Protein AF-A0A5B9E2M4-F1 (afdb_monomer_lite)

Secondary structure (DSSP, 8-state):
--------PPPPPTTS--EEPSPPPGGGTTTS-EEEEEETTTTEEEEEEEE----TT-----SEEEEEEEETTEEPPHHHHHHHHHHHT-TTPEEPS--TT-SSEEEEEESSGGGTT---THHHHS-EEEEGGGTEEEE--S---

Radius of gyration: 15.56 Å; chains: 1; bounding box: 47×33×42 Å

pLDDT: mean 85.31, std 14.16, range [33.41, 98.19]

Foldseek 3Di:
DDDDPDPAWFDFDPPLQKDWDPADDCVVQVNFHWTKIARVVQQKIKIWTWDFDQDPLRDRLDIKIKIKMAHVQFEDFLVVVVSVCVRRVVPLWDWAQADPRDRIIMTIARPPPVCRPVDDPQVVVFDWDAPPPNRDTHGDDPDDD

Organism: NCBI:txid582702

Sequence (145 aa):
MGDVEIIAPLSPKAGTGWELMPPVPAWVTLGFAGEAYRHRGAGLSVISAVEVAKDADGIDRGPEYHISVSRHGERCSSADARKVLADFGMDGGEEDNHVPGGKVRNFWRPVADRFVGLECACKDQEPAIVEDKGDYVWRGVPGHG

Structure (mmCIF, N/CA/C/O backbone):
data_AF-A0A5B9E2M4-F1
#
_entry.id   AF-A0A5B9E2M4-F1
#
loop_
_atom_site.group_PDB
_atom_site.id
_atom_site.type_symbol
_atom_site.label_atom_id
_atom_site.label_alt_id
_atom_site.label_comp_id
_atom_site.label_asym_id
_atom_site.label_entity_id
_atom_site.label_seq_id
_atom_site.pdbx_PDB_ins_code
_atom_site.Cartn_x
_atom_site.Cartn_y
_atom_site.Cartn_z
_atom_site.occupancy
_atom_site.B_iso_or_equiv
_atom_site.auth_seq_id
_atom_site.auth_comp_id
_atom_site.auth_asym_id
_atom_site.auth_atom_id
_atom_site.pdbx_PDB_model_num
ATOM 1 N N . MET A 1 1 ? -11.790 16.657 -26.215 1.00 37.81 1 MET A N 1
ATOM 2 C CA . MET A 1 1 ? -10.534 16.620 -25.444 1.00 37.81 1 MET A CA 1
ATOM 3 C C . MET A 1 1 ? -10.650 15.392 -24.576 1.00 37.81 1 MET A C 1
ATOM 5 O O . MET A 1 1 ? -11.542 15.379 -23.745 1.00 37.81 1 MET A O 1
ATOM 9 N N . GLY A 1 2 ? -9.922 14.327 -24.912 1.00 38.91 2 GLY A N 1
ATOM 10 C CA . GLY A 1 2 ? -9.929 13.106 -24.106 1.00 38.91 2 GLY A CA 1
ATOM 11 C C . GLY A 1 2 ? -9.296 13.409 -22.758 1.00 38.91 2 GLY A C 1
ATOM 12 O O . GLY A 1 2 ? -8.316 14.156 -22.711 1.00 38.91 2 GLY A O 1
ATOM 13 N N . ASP A 1 3 ? -9.909 12.905 -21.697 1.00 45.03 3 ASP A N 1
ATOM 14 C CA . ASP A 1 3 ? -9.411 13.043 -20.339 1.00 45.03 3 ASP A CA 1
ATOM 15 C C . ASP A 1 3 ? -7.954 12.575 -20.285 1.00 45.03 3 ASP A C 1
ATOM 17 O O . ASP A 1 3 ? -7.595 11.527 -20.825 1.00 45.03 3 ASP A O 1
ATOM 21 N N . VAL A 1 4 ? -7.088 13.389 -19.683 1.00 45.41 4 VAL A N 1
ATOM 22 C CA . VAL A 1 4 ? -5.763 12.915 -19.295 1.00 45.41 4 VAL A CA 1
ATOM 23 C C . VAL A 1 4 ? -6.024 11.871 -18.216 1.00 45.41 4 VAL A C 1
ATOM 25 O O . VAL A 1 4 ? -6.436 12.230 -17.114 1.00 45.41 4 VAL A O 1
ATOM 28 N N . GLU A 1 5 ? -5.833 10.591 -18.529 1.00 51.88 5 GLU A N 1
ATOM 29 C CA . GLU A 1 5 ? -5.759 9.541 -17.513 1.00 51.88 5 GLU A CA 1
ATOM 30 C C . GLU A 1 5 ? -4.507 9.801 -16.669 1.00 51.88 5 GLU A C 1
ATOM 32 O O . GLU A 1 5 ? -3.399 9.362 -16.972 1.00 51.88 5 GLU A O 1
ATOM 37 N N . ILE A 1 6 ? -4.675 10.616 -15.629 1.00 71.94 6 ILE A N 1
ATOM 38 C CA . ILE A 1 6 ? -3.682 10.790 -14.580 1.00 71.94 6 ILE A CA 1
ATOM 39 C C . ILE A 1 6 ? -3.810 9.557 -13.691 1.00 71.94 6 ILE A C 1
ATOM 41 O O . ILE A 1 6 ? -4.843 9.356 -13.052 1.00 71.94 6 ILE A O 1
ATOM 45 N N . ILE A 1 7 ? -2.769 8.727 -13.651 1.00 84.50 7 ILE A N 1
ATOM 46 C CA . ILE A 1 7 ? -2.669 7.654 -12.661 1.00 84.50 7 ILE A CA 1
ATOM 47 C C . ILE A 1 7 ? -2.629 8.330 -11.282 1.00 84.50 7 ILE A C 1
ATOM 49 O O . ILE A 1 7 ? -1.678 9.046 -10.965 1.00 84.50 7 ILE A O 1
ATOM 53 N N . ALA A 1 8 ? -3.686 8.147 -10.492 1.00 90.75 8 ALA A N 1
ATOM 54 C CA . ALA A 1 8 ? -3.847 8.745 -9.170 1.00 90.75 8 ALA A CA 1
ATOM 55 C C . ALA A 1 8 ? -3.641 7.701 -8.058 1.00 90.75 8 ALA A C 1
ATOM 57 O O . ALA A 1 8 ? -3.856 6.514 -8.312 1.00 90.75 8 ALA A O 1
ATOM 58 N N . PRO A 1 9 ? -3.255 8.116 -6.837 1.00 94.31 9 PRO A N 1
ATOM 59 C CA . PRO A 1 9 ? -3.225 7.236 -5.670 1.00 94.31 9 PRO A CA 1
ATOM 60 C C . PRO A 1 9 ? -4.543 6.489 -5.462 1.00 94.31 9 PRO A C 1
ATOM 62 O O . PRO A 1 9 ? -5.616 6.971 -5.828 1.00 94.31 9 PRO A O 1
ATOM 65 N N . LEU A 1 10 ? -4.466 5.306 -4.855 1.00 96.19 10 LEU A N 1
ATOM 66 C CA . LEU A 1 10 ? -5.653 4.521 -4.544 1.00 96.19 10 LEU A CA 1
ATOM 67 C C . LEU A 1 10 ? -6.414 5.172 -3.386 1.00 96.19 10 LEU A C 1
ATOM 69 O O . LEU A 1 10 ? -5.853 5.463 -2.328 1.00 96.19 10 LEU A O 1
ATOM 73 N N . SER A 1 11 ? -7.723 5.323 -3.560 1.00 97.00 11 SER A N 1
ATOM 74 C CA . SER A 1 11 ? -8.633 5.697 -2.480 1.00 97.00 11 SER A CA 1
ATOM 75 C C . SER A 1 11 ? -9.319 4.450 -1.908 1.00 97.00 11 SER A C 1
ATOM 77 O O . SER A 1 11 ? -9.628 3.513 -2.652 1.00 97.00 11 SER A O 1
ATOM 79 N N . PRO A 1 12 ? -9.618 4.419 -0.600 1.00 97.75 12 PRO A N 1
ATOM 80 C CA . PRO A 1 12 ? -10.348 3.311 -0.005 1.00 97.75 12 PRO A CA 1
ATOM 81 C C . PRO A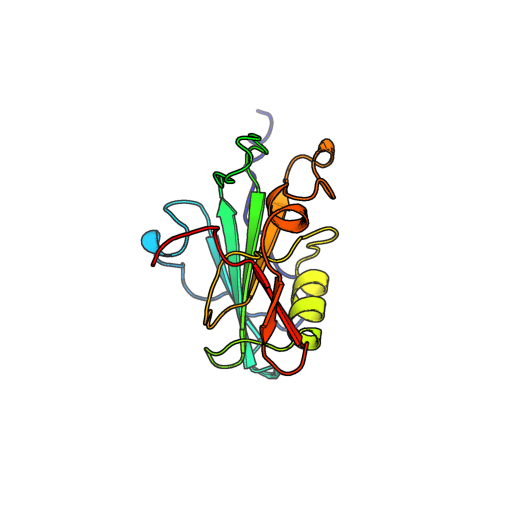 1 12 ? -11.784 3.247 -0.538 1.00 97.75 12 PRO A C 1
ATOM 83 O O . PRO A 1 12 ? -12.432 4.267 -0.787 1.00 97.75 12 PRO A O 1
ATOM 86 N N . LYS A 1 13 ? -12.324 2.031 -0.646 1.00 97.56 13 LYS A N 1
ATOM 87 C CA . LYS A 1 13 ? -13.722 1.770 -1.010 1.00 97.56 13 LYS A CA 1
ATOM 88 C C . LYS A 1 13 ? -14.671 2.530 -0.082 1.00 97.56 13 LYS A C 1
ATOM 90 O O . LYS A 1 13 ? -14.478 2.562 1.132 1.00 97.56 13 LYS A O 1
ATOM 95 N N . ALA A 1 14 ? -15.743 3.097 -0.629 1.00 95.00 14 ALA A N 1
ATOM 96 C CA . ALA A 1 14 ? -16.733 3.819 0.168 1.00 95.00 14 ALA A CA 1
ATOM 97 C C . ALA A 1 14 ? -17.315 2.947 1.302 1.00 95.00 14 ALA A C 1
ATOM 99 O O . ALA A 1 14 ? -17.524 1.745 1.142 1.00 95.00 14 ALA A O 1
ATOM 100 N N . GLY A 1 15 ? -17.585 3.562 2.457 1.00 94.00 15 GLY A N 1
ATOM 101 C CA . GLY A 1 15 ? -18.199 2.886 3.609 1.00 94.00 15 GLY A CA 1
ATOM 102 C C . GLY A 1 15 ? -17.253 2.025 4.457 1.00 94.00 15 GLY A C 1
ATOM 103 O O . GLY A 1 15 ? -17.696 1.431 5.435 1.00 94.00 15 GLY A O 1
ATOM 104 N N . THR A 1 16 ? -15.956 1.984 4.145 1.00 95.75 16 THR A N 1
ATOM 105 C CA . THR A 1 16 ? -14.941 1.220 4.902 1.00 95.75 16 THR A CA 1
ATOM 106 C C . THR A 1 16 ? -14.391 1.951 6.135 1.00 95.75 16 THR A C 1
ATOM 108 O O . THR A 1 16 ? -13.564 1.391 6.844 1.00 95.75 16 THR A O 1
ATOM 111 N N . GLY A 1 17 ? -14.859 3.173 6.426 1.00 96.19 17 GLY A N 1
ATOM 112 C CA . GLY A 1 17 ? -14.534 3.907 7.659 1.00 96.19 17 GLY A CA 1
ATOM 113 C C . GLY A 1 17 ? -13.225 4.705 7.637 1.00 96.19 17 GLY A C 1
ATOM 114 O O . GLY A 1 17 ? -12.782 5.172 8.688 1.00 96.19 17 GLY A O 1
ATOM 115 N N . TRP A 1 18 ? -12.607 4.870 6.465 1.00 98.12 18 TRP A N 1
ATOM 116 C CA . TRP A 1 18 ? -11.421 5.709 6.291 1.00 98.12 18 TRP A CA 1
ATOM 117 C C . TRP A 1 18 ? -11.782 7.185 6.147 1.00 98.12 18 TRP A C 1
ATOM 119 O O . TRP A 1 18 ? -12.693 7.558 5.409 1.00 98.12 18 TRP A O 1
ATOM 129 N N . GLU A 1 19 ? -11.021 8.026 6.835 1.00 97.75 19 GLU A N 1
ATOM 130 C CA . GLU A 1 19 ? -11.077 9.480 6.736 1.00 97.75 19 GLU A CA 1
ATOM 131 C C . GLU A 1 19 ? -9.861 9.970 5.947 1.00 97.75 19 GLU A C 1
ATOM 133 O O . GLU A 1 19 ? -8.732 9.593 6.274 1.00 97.75 19 GLU A O 1
ATOM 138 N N . LEU A 1 20 ? -10.083 10.818 4.939 1.00 97.44 20 LEU A N 1
ATOM 139 C CA . LEU A 1 20 ? -9.004 11.532 4.256 1.00 97.44 20 LEU A CA 1
ATOM 140 C C . LEU A 1 20 ? -8.342 12.513 5.233 1.00 97.44 20 LEU A C 1
ATOM 142 O O . LEU A 1 20 ? -9.013 13.276 5.932 1.00 97.44 20 LEU A O 1
ATOM 146 N N . MET A 1 21 ? -7.017 12.482 5.278 1.00 96.06 21 MET A N 1
ATOM 147 C CA . MET A 1 21 ? -6.186 13.334 6.122 1.00 96.06 21 MET A CA 1
ATOM 148 C C . MET A 1 21 ? -5.660 14.537 5.322 1.00 96.06 21 MET A C 1
ATOM 150 O O . MET A 1 21 ? -5.755 14.556 4.094 1.00 96.06 21 MET A O 1
ATOM 154 N N . PRO A 1 22 ? -5.091 15.560 5.990 1.00 93.62 22 PRO A N 1
ATOM 155 C CA . PRO A 1 22 ? -4.400 16.640 5.296 1.00 93.62 22 PRO A CA 1
ATOM 156 C C . PRO A 1 22 ? -3.310 16.119 4.341 1.00 93.62 22 PRO A C 1
ATOM 158 O O . PRO A 1 22 ? -2.770 15.035 4.583 1.00 93.62 22 PRO A O 1
ATOM 161 N N . PRO A 1 23 ? -2.957 16.896 3.298 1.00 88.12 23 PRO A N 1
ATOM 162 C CA . PRO A 1 23 ? -1.970 16.491 2.303 1.00 88.12 23 PRO A CA 1
ATOM 163 C C . PRO A 1 23 ? -0.660 16.008 2.923 1.00 88.12 23 PRO A C 1
ATOM 165 O O . PRO A 1 23 ? -0.145 16.601 3.877 1.00 88.12 23 PRO A O 1
ATOM 168 N N . VAL A 1 24 ? -0.111 14.942 2.348 1.00 85.94 24 VAL A N 1
ATOM 169 C CA . VAL A 1 24 ? 1.170 14.384 2.774 1.00 85.94 24 VAL A CA 1
ATOM 170 C C . VAL A 1 24 ? 2.297 15.313 2.307 1.00 85.94 24 VAL A C 1
ATOM 172 O O . VAL A 1 24 ? 2.275 15.766 1.161 1.00 85.94 24 VAL A O 1
ATOM 175 N N . PRO A 1 25 ? 3.293 15.629 3.153 1.00 85.19 25 PRO A N 1
ATOM 176 C CA . PRO A 1 25 ? 4.471 16.352 2.695 1.00 85.19 25 PRO A CA 1
ATOM 177 C C . PRO A 1 25 ? 5.171 15.604 1.553 1.00 85.19 25 PRO A C 1
ATOM 179 O O . PRO A 1 25 ? 5.416 14.408 1.665 1.00 85.19 25 PRO A O 1
ATOM 182 N N . ALA A 1 26 ? 5.564 16.314 0.492 1.00 80.81 26 ALA A N 1
ATOM 183 C CA . ALA A 1 26 ? 6.127 15.706 -0.722 1.00 80.81 26 ALA A CA 1
ATOM 184 C C . ALA A 1 26 ? 7.364 14.817 -0.479 1.00 80.81 26 ALA A C 1
ATOM 186 O O . ALA A 1 26 ? 7.608 13.878 -1.225 1.00 80.81 26 ALA A O 1
ATOM 187 N N . TRP A 1 27 ? 8.144 15.080 0.574 1.00 80.31 27 TRP A N 1
ATOM 188 C CA . TRP A 1 27 ? 9.314 14.264 0.919 1.00 80.31 27 TRP A CA 1
ATOM 189 C C . TRP A 1 27 ? 8.955 12.855 1.415 1.00 80.31 27 TRP A C 1
ATOM 191 O O . TRP A 1 27 ? 9.816 11.983 1.410 1.00 80.31 27 TRP A O 1
ATOM 201 N N . VAL A 1 28 ? 7.708 12.624 1.835 1.00 80.56 28 VAL A N 1
ATOM 202 C CA . VAL A 1 28 ? 7.223 11.310 2.283 1.00 80.56 28 VAL A CA 1
ATOM 203 C C . VAL A 1 28 ? 6.901 10.400 1.096 1.00 80.56 28 VAL A C 1
ATOM 205 O O . VAL A 1 28 ? 7.034 9.192 1.217 1.00 80.56 28 VAL A O 1
ATOM 208 N N . THR A 1 29 ? 6.509 10.972 -0.044 1.00 79.06 29 THR A N 1
ATOM 209 C CA . THR A 1 29 ? 6.097 10.247 -1.261 1.00 79.06 29 THR A CA 1
ATOM 210 C C . THR A 1 29 ? 7.118 10.386 -2.387 1.00 79.06 29 THR A C 1
ATOM 212 O O . THR A 1 29 ? 6.771 10.330 -3.563 1.00 79.06 29 THR A O 1
ATOM 215 N N . LEU A 1 30 ? 8.380 10.679 -2.046 1.00 76.94 30 LEU A N 1
ATOM 216 C CA . LEU A 1 30 ? 9.481 10.890 -2.998 1.00 76.94 30 LEU A CA 1
ATOM 217 C C . LEU A 1 30 ? 9.199 11.965 -4.071 1.00 76.94 30 LEU A C 1
ATOM 219 O O . LEU A 1 30 ? 9.791 11.963 -5.148 1.00 76.94 30 LEU A O 1
ATOM 223 N N . GLY A 1 31 ? 8.311 12.915 -3.771 1.00 78.69 31 GLY A N 1
ATOM 224 C CA . GLY A 1 31 ? 7.874 13.968 -4.687 1.00 78.69 31 GLY A CA 1
ATOM 225 C C . GLY A 1 31 ? 6.698 13.587 -5.588 1.00 78.69 31 GLY A C 1
ATOM 226 O O . GLY A 1 31 ? 6.244 14.433 -6.359 1.00 78.69 31 GLY A O 1
ATOM 227 N N . PHE A 1 32 ? 6.186 12.361 -5.488 1.00 83.88 32 PHE A N 1
ATOM 228 C CA . PHE A 1 32 ? 5.034 11.902 -6.251 1.00 83.88 32 PHE A CA 1
ATOM 229 C C . PHE A 1 32 ? 3.699 12.214 -5.563 1.00 83.88 32 PHE A C 1
ATOM 231 O O . PHE A 1 32 ? 3.643 12.595 -4.390 1.00 83.88 32 PHE A O 1
ATOM 238 N N . ALA A 1 33 ? 2.603 12.062 -6.311 1.00 86.81 33 ALA A N 1
ATOM 239 C CA . ALA A 1 33 ? 1.257 12.234 -5.783 1.00 86.81 33 ALA A CA 1
ATOM 240 C C . ALA A 1 33 ? 0.976 11.201 -4.686 1.00 86.81 33 ALA A C 1
ATOM 242 O O . ALA A 1 33 ? 1.227 10.009 -4.869 1.00 86.81 33 ALA A O 1
ATOM 243 N N . GLY A 1 34 ? 0.407 11.659 -3.572 1.00 92.50 34 GLY A N 1
ATOM 244 C CA . GLY A 1 34 ? -0.018 10.776 -2.501 1.00 92.50 34 GLY A CA 1
ATOM 245 C C . GLY A 1 34 ? -1.050 11.393 -1.573 1.00 92.50 34 GLY A C 1
ATOM 246 O O . GLY A 1 34 ? -1.166 12.612 -1.436 1.00 92.50 34 GLY A O 1
ATOM 247 N N . GLU A 1 35 ? -1.800 10.512 -0.934 1.00 95.81 35 GLU A N 1
ATOM 248 C CA . GLU A 1 35 ? -2.908 10.815 -0.045 1.00 95.81 35 GLU A CA 1
ATOM 249 C C . GLU A 1 35 ? -2.732 10.046 1.263 1.00 95.81 35 GLU A C 1
ATOM 251 O O . GLU A 1 35 ? -2.305 8.891 1.272 1.00 95.81 35 GLU A O 1
ATOM 256 N N . ALA A 1 36 ? -3.072 10.681 2.383 1.00 96.81 36 ALA A N 1
ATOM 257 C CA . ALA A 1 36 ? -3.080 10.020 3.680 1.00 96.81 36 ALA A CA 1
ATOM 258 C C . ALA A 1 36 ? -4.507 9.744 4.137 1.00 96.81 36 ALA A C 1
ATOM 260 O O . ALA A 1 36 ? -5.398 10.580 3.996 1.00 96.81 36 ALA A O 1
ATOM 261 N N . TYR A 1 37 ? -4.693 8.594 4.770 1.00 98.12 37 TYR A N 1
ATOM 262 C CA . TYR A 1 37 ? -5.965 8.150 5.311 1.00 98.12 37 TYR A CA 1
ATOM 263 C C . TYR A 1 37 ? -5.805 7.645 6.741 1.00 98.12 37 TYR A C 1
ATOM 265 O O . TYR A 1 37 ? -4.762 7.110 7.124 1.00 98.12 37 TYR A O 1
ATOM 273 N N . ARG A 1 38 ? -6.864 7.774 7.541 1.00 97.94 38 ARG A N 1
ATOM 274 C CA . ARG A 1 38 ? -6.912 7.235 8.904 1.00 97.94 38 ARG A CA 1
ATOM 275 C C . ARG A 1 38 ? -8.215 6.493 9.162 1.00 97.94 38 ARG A C 1
ATOM 277 O O . ARG A 1 38 ? -9.291 7.025 8.918 1.00 97.94 38 ARG A O 1
ATOM 284 N N . HIS A 1 39 ? -8.121 5.306 9.754 1.00 97.81 39 HIS A N 1
ATOM 285 C CA . HIS A 1 39 ? -9.268 4.543 10.239 1.00 97.81 39 HIS A CA 1
ATOM 286 C C . HIS A 1 39 ? -9.282 4.545 11.773 1.00 97.81 39 HIS A C 1
ATOM 288 O O . HIS A 1 39 ? -8.685 3.685 12.430 1.00 97.81 39 HIS A O 1
ATOM 294 N N . ARG A 1 40 ? -10.001 5.497 12.385 1.00 94.06 40 ARG A N 1
ATOM 295 C CA . ARG A 1 40 ? -9.967 5.722 13.847 1.00 94.06 40 ARG A CA 1
ATOM 296 C C . ARG A 1 40 ? -10.327 4.492 14.672 1.00 94.06 40 ARG A C 1
ATOM 298 O O . ARG A 1 40 ? -9.626 4.201 15.634 1.00 94.06 40 ARG A O 1
ATOM 305 N N . GLY A 1 41 ? -11.371 3.760 14.275 1.00 94.12 41 GLY A N 1
ATOM 306 C CA . GLY A 1 41 ? -11.843 2.587 15.020 1.00 94.12 41 GLY A CA 1
ATOM 307 C C . GLY A 1 41 ? -10.847 1.421 15.062 1.00 94.12 41 GLY A C 1
ATOM 308 O O . GLY A 1 41 ? -10.835 0.670 16.029 1.00 94.12 41 GLY A O 1
ATOM 309 N N . ALA A 1 42 ? -9.986 1.296 14.048 1.00 94.81 42 ALA A N 1
ATOM 310 C CA . ALA A 1 42 ? -8.979 0.239 13.948 1.00 94.81 42 ALA A CA 1
ATOM 311 C C . ALA A 1 42 ? -7.590 0.710 1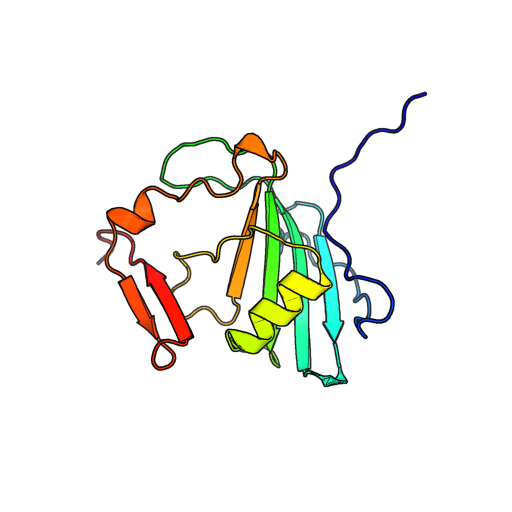4.416 1.00 94.81 42 ALA A C 1
ATOM 313 O O . ALA A 1 42 ? -6.698 -0.104 14.651 1.00 94.81 42 ALA A O 1
ATOM 314 N N . GLY A 1 43 ? -7.399 2.027 14.554 1.00 97.00 43 GLY A N 1
ATOM 315 C CA . GLY A 1 43 ? -6.101 2.616 14.864 1.00 97.00 43 GLY A CA 1
ATOM 316 C C . GLY A 1 43 ? -5.124 2.614 13.690 1.00 97.00 43 GLY A C 1
ATOM 317 O O . GLY A 1 43 ? -3.927 2.760 13.923 1.00 97.00 43 GLY A O 1
ATOM 318 N N . LEU A 1 44 ? -5.607 2.437 12.457 1.00 98.19 44 LEU A N 1
ATOM 319 C CA . LEU A 1 44 ? -4.769 2.327 11.264 1.00 98.19 44 LEU A CA 1
ATOM 320 C C . LEU A 1 44 ? -4.571 3.681 10.580 1.00 98.19 44 LEU A C 1
ATOM 322 O O . LEU A 1 44 ? -5.490 4.506 10.540 1.00 98.19 44 LEU A O 1
ATOM 326 N N . SER A 1 45 ? -3.385 3.867 10.012 1.00 97.75 45 SER A N 1
ATOM 327 C CA . SER A 1 45 ? -3.034 4.991 9.146 1.00 97.75 45 SER A CA 1
ATOM 328 C C . SER A 1 45 ? -2.412 4.459 7.862 1.00 97.75 45 SER A C 1
ATOM 330 O O . SER A 1 45 ? -1.614 3.521 7.916 1.00 97.75 45 SER A O 1
ATOM 332 N N . VAL A 1 46 ? -2.771 5.071 6.736 1.00 97.81 46 VAL A N 1
ATOM 333 C CA . VAL A 1 46 ? -2.304 4.693 5.400 1.00 97.81 46 VAL A CA 1
ATOM 334 C C . VAL A 1 46 ? -1.773 5.912 4.669 1.00 97.81 46 VAL A C 1
ATOM 336 O O . VAL A 1 46 ? -2.377 6.980 4.741 1.00 97.81 46 VAL A O 1
ATOM 339 N N . ILE A 1 47 ? -0.670 5.735 3.952 1.00 96.62 47 ILE A N 1
ATOM 340 C CA . ILE A 1 47 ? -0.275 6.608 2.849 1.00 96.62 47 ILE A CA 1
ATOM 341 C C . ILE A 1 47 ? -0.475 5.800 1.570 1.00 96.62 47 ILE A C 1
ATOM 343 O O . ILE A 1 47 ? 0.051 4.695 1.467 1.00 96.62 47 ILE A O 1
ATOM 347 N N . SER A 1 48 ? -1.258 6.333 0.635 1.00 96.69 48 SER A N 1
ATOM 348 C CA . SER A 1 48 ? -1.351 5.819 -0.728 1.00 96.69 48 SER A CA 1
ATOM 349 C C . SER A 1 48 ? -0.627 6.761 -1.668 1.00 96.69 48 SER A C 1
ATOM 351 O O . SER A 1 48 ? -0.833 7.970 -1.591 1.00 96.69 48 SER A O 1
ATOM 353 N N . ALA A 1 49 ? 0.195 6.224 -2.557 1.00 94.69 49 ALA A N 1
ATOM 354 C CA . ALA A 1 49 ? 0.915 6.997 -3.554 1.00 94.69 49 ALA A CA 1
ATOM 355 C C . ALA A 1 49 ? 0.981 6.256 -4.896 1.00 94.69 49 ALA A C 1
ATOM 357 O O . ALA A 1 49 ? 0.690 5.060 -4.983 1.00 94.69 49 ALA A O 1
ATOM 358 N N . VAL A 1 50 ? 1.352 6.993 -5.942 1.00 92.81 50 VAL A N 1
ATOM 359 C CA . VAL A 1 50 ? 1.788 6.434 -7.228 1.00 92.81 50 VAL A CA 1
ATOM 360 C C . VAL A 1 50 ? 3.225 6.858 -7.419 1.00 92.81 50 VAL A C 1
ATOM 362 O O . VAL A 1 50 ? 3.485 8.042 -7.597 1.00 92.81 50 VAL A O 1
ATOM 365 N N . GLU A 1 51 ? 4.148 5.915 -7.385 1.00 88.81 51 GLU A N 1
ATOM 366 C CA . GLU A 1 51 ? 5.579 6.196 -7.408 1.00 88.81 51 GLU A CA 1
ATOM 367 C C . GLU A 1 51 ? 6.245 5.441 -8.559 1.00 88.81 51 GLU A C 1
ATOM 369 O O . GLU A 1 51 ? 5.686 4.495 -9.108 1.00 88.81 51 GLU A O 1
ATOM 374 N N . VAL A 1 52 ? 7.437 5.879 -8.960 1.00 85.12 52 VAL A N 1
ATOM 375 C CA . VAL A 1 52 ? 8.288 5.115 -9.881 1.00 85.12 52 VAL A CA 1
ATOM 376 C C . VAL A 1 52 ? 9.447 4.572 -9.060 1.00 85.12 52 VAL A C 1
ATOM 378 O O . VAL A 1 52 ? 10.397 5.307 -8.768 1.00 85.12 52 VAL A O 1
ATOM 381 N N . ALA A 1 53 ? 9.337 3.311 -8.647 1.00 77.12 53 ALA A N 1
ATOM 382 C CA . ALA A 1 53 ? 10.382 2.639 -7.892 1.00 77.12 53 ALA A CA 1
ATOM 383 C C . ALA A 1 53 ? 11.532 2.212 -8.816 1.00 77.12 53 ALA A C 1
ATOM 385 O O . ALA A 1 53 ? 11.398 2.102 -10.036 1.00 77.12 53 ALA A O 1
ATOM 386 N N . LYS A 1 54 ? 12.708 2.014 -8.221 1.00 74.81 54 LYS A N 1
ATOM 387 C CA . LYS A 1 54 ? 13.869 1.433 -8.896 1.00 74.81 54 LYS A CA 1
ATOM 388 C C . LYS A 1 54 ? 14.306 0.217 -8.108 1.00 74.81 54 LYS A C 1
ATOM 390 O O . LYS A 1 54 ? 15.013 0.357 -7.112 1.00 74.81 54 LYS A O 1
ATOM 395 N N . ASP A 1 55 ? 13.890 -0.948 -8.576 1.00 70.25 55 ASP A N 1
ATOM 396 C CA . ASP A 1 55 ? 14.283 -2.211 -7.973 1.00 70.25 55 ASP A CA 1
ATOM 397 C C . ASP A 1 55 ? 15.721 -2.587 -8.339 1.00 70.25 55 ASP A C 1
ATOM 399 O O . ASP A 1 55 ? 16.260 -2.209 -9.385 1.00 70.25 55 ASP A O 1
ATOM 403 N N . ALA A 1 56 ? 16.348 -3.375 -7.466 1.00 69.31 56 ALA A N 1
ATOM 404 C CA . ALA A 1 56 ? 17.703 -3.881 -7.666 1.00 69.31 56 ALA A CA 1
ATOM 405 C C . ALA A 1 56 ? 17.811 -4.882 -8.834 1.00 69.31 56 ALA A C 1
ATOM 407 O O . ALA A 1 56 ? 18.912 -5.132 -9.324 1.00 69.31 56 ALA A O 1
ATOM 408 N N . ASP A 1 57 ? 16.686 -5.431 -9.307 1.00 73.06 57 ASP A N 1
ATOM 409 C CA . ASP A 1 57 ? 16.641 -6.332 -10.464 1.00 73.06 57 ASP A CA 1
ATOM 410 C C . ASP A 1 57 ? 16.770 -5.606 -11.815 1.00 73.06 57 ASP A C 1
ATOM 412 O O . ASP A 1 57 ? 16.948 -6.248 -12.852 1.00 73.06 57 ASP A O 1
ATOM 416 N N . GLY A 1 58 ? 16.727 -4.269 -11.809 1.00 73.94 58 GLY A N 1
ATOM 417 C CA . GLY A 1 58 ? 16.877 -3.440 -13.001 1.00 73.94 58 GLY A CA 1
ATOM 418 C C . GLY A 1 58 ? 15.690 -3.501 -13.966 1.00 73.94 58 GLY A C 1
ATOM 419 O O . GLY A 1 58 ? 15.807 -2.996 -15.086 1.00 73.94 58 GLY A O 1
ATOM 420 N N . ILE A 1 59 ? 14.564 -4.102 -13.567 1.00 79.81 59 ILE A N 1
ATOM 421 C CA . ILE A 1 59 ? 13.343 -4.145 -14.372 1.00 79.81 59 ILE A CA 1
ATOM 422 C C . ILE A 1 59 ? 12.576 -2.835 -14.170 1.00 79.81 59 ILE A C 1
ATOM 424 O O . ILE A 1 59 ? 12.170 -2.492 -13.064 1.00 79.81 59 ILE A O 1
ATOM 428 N N . ASP A 1 60 ? 12.341 -2.106 -15.260 1.00 84.38 60 ASP A N 1
ATOM 429 C CA . ASP A 1 60 ? 11.471 -0.929 -15.249 1.00 84.38 60 ASP A CA 1
ATOM 430 C C . ASP A 1 60 ? 10.001 -1.366 -15.342 1.00 84.38 60 ASP A C 1
ATOM 432 O O . ASP A 1 60 ? 9.497 -1.726 -16.414 1.00 84.38 60 ASP A O 1
ATOM 436 N N . ARG A 1 61 ? 9.321 -1.361 -14.193 1.00 86.50 61 ARG A N 1
ATOM 437 C CA . ARG A 1 61 ? 7.888 -1.671 -14.066 1.00 86.50 61 ARG A CA 1
ATOM 438 C C . ARG A 1 61 ? 6.997 -0.467 -14.402 1.00 86.50 61 ARG A C 1
ATOM 440 O O . ARG A 1 61 ? 5.784 -0.632 -14.553 1.00 86.50 61 ARG A O 1
ATOM 447 N N . GLY A 1 62 ? 7.585 0.714 -14.610 1.00 89.00 62 GLY A N 1
ATOM 448 C CA . GLY A 1 62 ? 6.873 1.976 -14.756 1.00 89.00 62 GLY A CA 1
ATOM 449 C C . GLY A 1 62 ? 6.286 2.463 -13.425 1.00 89.00 62 GLY A C 1
ATOM 450 O O . GLY A 1 62 ? 6.844 2.186 -12.368 1.00 89.00 62 GLY A O 1
ATOM 451 N N . PRO A 1 63 ? 5.175 3.219 -13.455 1.00 91.12 63 PRO A N 1
ATOM 452 C CA . PRO A 1 63 ? 4.480 3.636 -12.244 1.00 91.12 63 PRO A CA 1
ATOM 453 C C . PRO A 1 63 ? 3.891 2.453 -11.469 1.00 91.12 63 PRO A C 1
ATOM 455 O O . PRO A 1 63 ? 3.303 1.534 -12.051 1.00 91.12 63 PRO A O 1
ATOM 458 N N . GLU A 1 64 ? 3.968 2.536 -10.148 1.00 93.50 64 GLU A N 1
ATOM 459 C CA . GLU A 1 64 ? 3.465 1.540 -9.212 1.00 93.50 64 GLU A CA 1
ATOM 460 C C . GLU A 1 64 ? 2.604 2.209 -8.145 1.00 93.50 64 GLU A C 1
ATOM 462 O O . GLU A 1 64 ? 2.904 3.303 -7.661 1.00 93.50 64 GLU A O 1
ATOM 467 N N . TYR A 1 65 ? 1.519 1.542 -7.765 1.00 95.38 65 TYR A N 1
ATOM 468 C CA . TYR A 1 65 ? 0.780 1.894 -6.565 1.00 95.38 65 TYR A CA 1
ATOM 469 C C . TYR A 1 65 ? 1.597 1.497 -5.342 1.00 95.38 65 TYR A C 1
ATOM 471 O O . TYR A 1 65 ? 2.071 0.363 -5.258 1.00 95.38 65 TYR A O 1
ATOM 479 N N . HIS A 1 66 ? 1.686 2.409 -4.382 1.00 95.31 66 HIS A N 1
ATOM 480 C CA . HIS A 1 66 ? 2.343 2.201 -3.100 1.00 95.31 66 HIS A CA 1
ATOM 481 C C . HIS A 1 66 ? 1.335 2.415 -1.966 1.00 95.31 66 HIS A C 1
ATOM 483 O O . HIS A 1 66 ? 0.639 3.433 -1.925 1.00 95.31 66 HIS A O 1
ATOM 489 N N . ILE A 1 67 ? 1.237 1.450 -1.050 1.00 96.88 67 ILE A N 1
ATOM 490 C CA . ILE A 1 67 ? 0.478 1.564 0.199 1.00 96.88 67 ILE A CA 1
ATOM 491 C C . ILE A 1 67 ? 1.420 1.317 1.373 1.00 96.88 67 ILE A C 1
ATOM 493 O O . ILE A 1 67 ? 1.877 0.195 1.579 1.00 96.88 67 ILE A O 1
ATOM 497 N N . SER A 1 68 ? 1.649 2.344 2.189 1.00 95.50 68 SER A N 1
ATOM 498 C CA . SER A 1 68 ? 2.312 2.206 3.489 1.00 95.50 68 SER A CA 1
ATOM 499 C C . SER A 1 68 ? 1.265 2.171 4.594 1.00 95.50 68 SER A C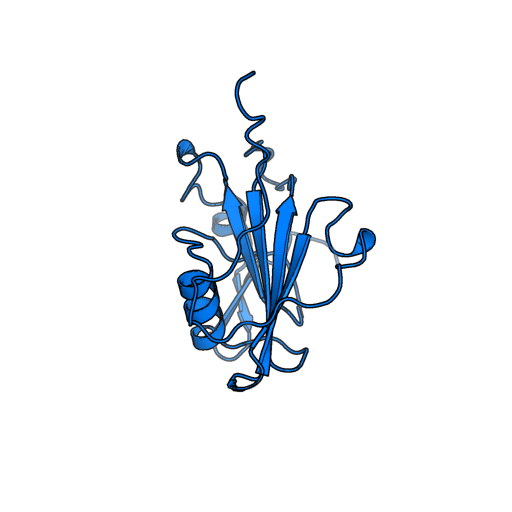 1
ATOM 501 O O . SER A 1 68 ? 0.439 3.079 4.689 1.00 95.50 68 SER A O 1
ATOM 503 N N . VAL A 1 69 ? 1.309 1.169 5.472 1.00 97.25 69 VAL A N 1
ATOM 504 C CA . VAL A 1 69 ? 0.356 1.011 6.579 1.00 97.25 69 VAL A CA 1
ATOM 505 C C . VAL A 1 69 ? 1.055 0.908 7.934 1.00 97.25 69 VAL A C 1
ATOM 507 O O . VAL A 1 69 ? 2.023 0.169 8.115 1.00 97.25 69 VAL A O 1
ATOM 510 N N . SER A 1 70 ? 0.513 1.623 8.920 1.00 96.44 70 SER A N 1
ATOM 511 C CA . SER A 1 70 ? 0.858 1.476 10.340 1.00 96.44 70 SER A CA 1
ATOM 512 C C . SER A 1 70 ? -0.389 1.327 11.201 1.00 96.44 70 SER A C 1
ATOM 514 O O . SER A 1 70 ? -1.493 1.730 10.821 1.00 96.44 70 SER A O 1
ATOM 516 N N . ARG A 1 71 ? -0.192 0.798 12.408 1.00 96.62 71 ARG A N 1
ATOM 517 C CA . ARG A 1 71 ? -1.174 0.786 13.485 1.00 96.62 71 ARG A CA 1
ATOM 518 C C . ARG A 1 71 ? -0.634 1.577 14.665 1.00 96.62 71 ARG A C 1
ATOM 520 O O . ARG A 1 71 ? 0.391 1.231 15.236 1.00 96.62 71 ARG A O 1
ATOM 527 N N . HIS A 1 72 ? -1.320 2.659 15.019 1.00 94.19 72 HIS A N 1
ATOM 528 C CA . HIS A 1 72 ? -0.895 3.591 16.068 1.00 94.19 72 HIS A CA 1
ATOM 529 C C . HIS A 1 72 ? 0.551 4.106 15.902 1.00 94.19 72 HIS A C 1
ATOM 531 O O . HIS A 1 72 ? 1.212 4.407 16.890 1.00 94.19 72 HIS A O 1
ATOM 537 N N . GLY A 1 73 ? 1.025 4.236 14.656 1.00 90.81 73 GLY A N 1
ATOM 538 C CA . GLY A 1 73 ? 2.387 4.685 14.340 1.00 90.81 73 GLY A CA 1
ATOM 539 C C . GLY A 1 73 ? 3.463 3.598 14.430 1.00 90.81 73 GLY A C 1
ATOM 540 O O . GLY A 1 73 ? 4.638 3.907 14.254 1.00 90.81 73 GLY A O 1
ATOM 541 N N . GLU A 1 74 ? 3.072 2.348 14.678 1.00 93.00 74 GLU A N 1
ATOM 542 C CA . GLU A 1 74 ? 3.957 1.185 14.712 1.00 93.00 74 GLU A CA 1
ATOM 543 C C . GLU A 1 74 ? 3.532 0.146 13.666 1.00 93.00 74 GLU A C 1
ATOM 545 O O . GLU A 1 74 ? 2.471 0.262 13.037 1.00 93.00 74 GLU A O 1
ATOM 550 N N . ARG A 1 75 ? 4.369 -0.877 13.466 1.00 94.19 75 ARG A N 1
ATOM 551 C CA . ARG A 1 75 ? 4.137 -1.909 12.451 1.00 94.19 75 ARG A CA 1
ATOM 552 C C . ARG A 1 75 ? 2.798 -2.599 12.714 1.00 94.19 75 ARG A C 1
ATOM 554 O O . ARG A 1 75 ? 2.509 -3.012 13.837 1.00 94.19 75 ARG A O 1
ATOM 561 N N . CYS A 1 76 ? 1.952 -2.683 11.690 1.00 94.44 76 CYS A N 1
ATOM 562 C CA . CYS A 1 76 ? 0.664 -3.364 11.804 1.00 94.44 76 CYS A CA 1
ATOM 563 C C . CYS A 1 76 ? 0.807 -4.881 11.598 1.00 94.44 76 CYS A C 1
ATOM 565 O O . CYS A 1 76 ? 1.804 -5.349 11.048 1.00 94.44 76 CYS A O 1
ATOM 567 N N . SER A 1 77 ? -0.200 -5.648 12.023 1.00 94.44 77 SER A N 1
ATOM 568 C CA . SER A 1 77 ? -0.213 -7.102 11.814 1.00 94.44 77 SER A CA 1
ATOM 569 C C . SER A 1 77 ? -0.521 -7.480 10.361 1.00 94.44 77 SER A C 1
ATOM 571 O O . SER A 1 77 ? -1.093 -6.681 9.616 1.00 94.44 77 SER A O 1
ATOM 573 N N . SER A 1 78 ? -0.263 -8.727 9.954 1.00 93.50 78 SER A N 1
ATOM 574 C CA . SER A 1 78 ? -0.654 -9.190 8.606 1.00 93.50 78 SER A CA 1
ATOM 575 C C . SER A 1 78 ? -2.161 -9.179 8.390 1.00 93.50 78 SER A C 1
ATOM 577 O O . SER A 1 78 ? -2.630 -9.014 7.266 1.00 93.50 78 SER A O 1
ATOM 579 N N . ALA A 1 79 ? -2.943 -9.366 9.454 1.00 95.44 79 ALA A N 1
ATOM 580 C CA . ALA A 1 79 ? -4.394 -9.261 9.373 1.00 95.44 79 ALA A CA 1
ATOM 581 C C . ALA A 1 79 ? -4.836 -7.818 9.090 1.00 95.44 79 ALA A C 1
ATOM 583 O O . ALA A 1 79 ? -5.701 -7.609 8.238 1.00 95.44 79 ALA A O 1
ATOM 584 N N . ASP A 1 80 ? -4.207 -6.845 9.754 1.00 96.75 80 ASP A N 1
ATOM 585 C CA . ASP A 1 80 ? -4.445 -5.423 9.503 1.00 96.75 80 ASP A CA 1
ATOM 586 C C . ASP A 1 80 ? -4.058 -5.065 8.060 1.00 96.75 80 ASP A C 1
ATOM 588 O O . ASP A 1 80 ? -4.876 -4.509 7.328 1.00 96.75 80 ASP A O 1
ATOM 592 N N . ALA A 1 81 ? -2.859 -5.461 7.620 1.00 96.06 81 ALA A N 1
ATOM 593 C CA . ALA A 1 81 ? -2.375 -5.210 6.266 1.00 96.06 81 ALA A CA 1
ATOM 594 C C 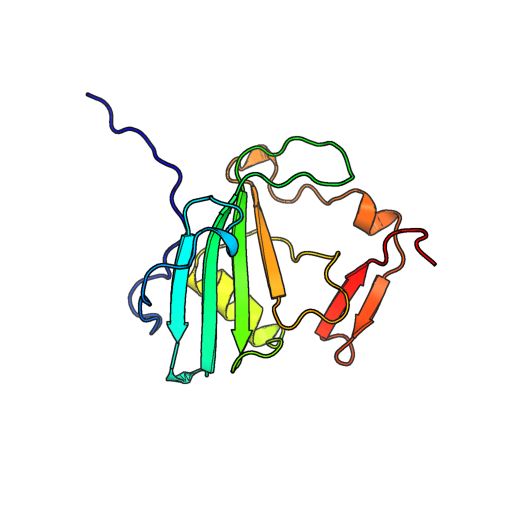. ALA A 1 81 ? -3.307 -5.792 5.190 1.00 96.06 81 ALA A C 1
ATOM 596 O O . ALA A 1 81 ? -3.743 -5.066 4.300 1.00 96.06 81 ALA A O 1
ATOM 597 N N . ARG A 1 82 ? -3.709 -7.069 5.306 1.00 95.75 82 ARG A N 1
ATOM 598 C CA . ARG A 1 82 ? -4.659 -7.692 4.362 1.00 95.75 82 ARG A CA 1
ATOM 599 C C . ARG A 1 82 ? -5.988 -6.947 4.290 1.00 95.75 82 ARG A C 1
ATOM 601 O O . ARG A 1 82 ? -6.546 -6.807 3.204 1.00 95.75 82 ARG A O 1
ATOM 608 N N . LYS A 1 83 ? -6.500 -6.466 5.428 1.00 96.25 83 LYS A N 1
ATOM 609 C CA . LYS A 1 83 ? -7.714 -5.645 5.440 1.00 96.25 83 LYS A CA 1
ATOM 610 C C . LYS A 1 83 ? -7.502 -4.340 4.672 1.00 96.25 83 LYS A C 1
ATOM 612 O O . LYS A 1 83 ? -8.363 -3.979 3.878 1.00 96.25 83 LYS A O 1
ATOM 617 N N . VAL A 1 84 ? -6.382 -3.651 4.894 1.00 97.88 84 VAL A N 1
ATOM 618 C CA . VAL A 1 84 ? -6.066 -2.406 4.179 1.00 97.88 84 VAL A CA 1
ATOM 619 C C . VAL A 1 84 ? -5.995 -2.642 2.672 1.00 97.88 84 VAL A C 1
ATOM 621 O O . VAL A 1 84 ? -6.666 -1.936 1.928 1.00 97.88 84 VAL A O 1
ATOM 624 N N . LEU A 1 85 ? -5.263 -3.661 2.215 1.00 97.75 85 LEU A N 1
ATOM 625 C CA . LEU A 1 85 ? -5.164 -3.966 0.783 1.00 97.75 85 LEU A CA 1
ATOM 626 C C . LEU A 1 85 ? -6.542 -4.236 0.165 1.00 97.75 85 LEU A C 1
ATOM 628 O O . LEU A 1 85 ? -6.858 -3.709 -0.900 1.00 97.75 85 LEU A O 1
ATOM 632 N N . ALA A 1 86 ? -7.404 -4.976 0.869 1.00 97.12 86 ALA A N 1
ATOM 633 C CA . ALA A 1 86 ? -8.773 -5.223 0.428 1.00 97.12 86 ALA A CA 1
ATOM 634 C C . ALA A 1 86 ? -9.632 -3.945 0.392 1.00 97.12 86 ALA A C 1
ATOM 636 O O . ALA A 1 86 ? -10.410 -3.762 -0.550 1.00 97.12 86 ALA A O 1
ATOM 637 N N . ASP A 1 87 ? -9.500 -3.058 1.383 1.00 98.06 87 ASP A N 1
ATOM 638 C CA . ASP A 1 87 ? -10.222 -1.781 1.431 1.00 98.06 87 ASP A CA 1
ATOM 639 C C . ASP A 1 87 ? -9.795 -0.850 0.285 1.00 98.06 87 ASP A C 1
ATOM 641 O O . ASP A 1 87 ? -10.647 -0.174 -0.281 1.00 98.06 87 ASP A O 1
ATOM 645 N N . PHE A 1 88 ? -8.512 -0.844 -0.087 1.00 98.06 88 PHE A N 1
ATOM 646 C CA . PHE A 1 88 ? -7.948 -0.003 -1.154 1.00 98.06 88 PHE A CA 1
ATOM 647 C C . PHE A 1 88 ? -7.974 -0.660 -2.544 1.00 98.06 88 PHE A C 1
ATOM 649 O O . PHE A 1 88 ? -7.603 -0.028 -3.527 1.00 98.06 88 PHE A O 1
ATOM 656 N N . GLY A 1 89 ? -8.427 -1.914 -2.650 1.00 96.25 89 GLY A N 1
ATOM 657 C CA . GLY A 1 89 ? -8.472 -2.637 -3.927 1.00 96.25 89 GLY A CA 1
ATOM 658 C C . GLY A 1 89 ? -7.089 -2.962 -4.497 1.00 96.25 89 GLY A C 1
ATOM 659 O O . GLY A 1 89 ? -6.928 -3.046 -5.710 1.00 96.25 89 GLY A O 1
ATOM 660 N N . MET A 1 90 ? -6.088 -3.135 -3.634 1.00 94.75 90 MET A N 1
ATOM 661 C CA . MET A 1 90 ? -4.708 -3.427 -4.022 1.00 94.75 90 MET A CA 1
ATOM 662 C C . MET A 1 90 ? -4.482 -4.935 -4.209 1.00 94.75 90 MET A C 1
ATOM 664 O O . MET A 1 90 ? -3.622 -5.552 -3.578 1.00 94.75 90 MET A O 1
ATOM 668 N N . ASP A 1 91 ? -5.294 -5.547 -5.070 1.00 91.06 91 ASP A N 1
ATOM 669 C CA . ASP A 1 91 ? -5.187 -6.967 -5.397 1.00 91.06 91 ASP A CA 1
ATOM 670 C C . ASP A 1 91 ? -3.894 -7.241 -6.184 1.00 91.06 91 ASP A C 1
ATOM 672 O O . ASP A 1 91 ? -3.583 -6.556 -7.164 1.00 91.06 91 ASP A O 1
ATOM 676 N N . GLY A 1 92 ? -3.133 -8.248 -5.746 1.00 87.19 92 GLY A N 1
ATOM 677 C CA . GLY A 1 92 ? -1.826 -8.582 -6.325 1.00 87.19 92 GLY A CA 1
ATOM 678 C C . GLY A 1 92 ? -0.681 -7.665 -5.884 1.00 87.19 92 GLY A C 1
ATOM 679 O O . GLY A 1 92 ? 0.379 -7.711 -6.498 1.00 87.19 92 GLY A O 1
ATOM 680 N N . GLY A 1 93 ? -0.885 -6.834 -4.854 1.00 91.56 93 GLY A N 1
ATOM 681 C CA . GLY A 1 93 ? 0.201 -6.080 -4.231 1.00 91.56 93 GLY A CA 1
ATOM 682 C C . GLY A 1 93 ? 1.173 -6.991 -3.479 1.00 91.56 93 GLY A C 1
ATOM 683 O O . GLY A 1 93 ? 0.753 -7.881 -2.735 1.00 91.56 93 GLY A O 1
ATOM 684 N N . GLU A 1 94 ? 2.466 -6.749 -3.657 1.00 91.19 94 GLU A N 1
ATOM 685 C CA . GLU A 1 94 ? 3.546 -7.456 -2.975 1.00 91.19 94 GLU A CA 1
ATOM 686 C C . GLU A 1 94 ? 4.110 -6.606 -1.839 1.00 91.19 94 GLU A C 1
ATOM 688 O O . GLU A 1 94 ? 4.202 -5.387 -1.949 1.00 91.19 94 GLU A O 1
ATOM 693 N N . GLU A 1 95 ? 4.466 -7.242 -0.726 1.00 91.00 95 GLU A N 1
ATOM 694 C CA . GLU A 1 95 ? 5.088 -6.541 0.393 1.00 91.00 95 GLU A CA 1
ATOM 695 C C . GLU A 1 95 ? 6.562 -6.247 0.111 1.00 91.00 95 GLU A C 1
ATOM 697 O O . GLU A 1 95 ? 7.302 -7.133 -0.321 1.00 91.00 95 GLU A O 1
ATOM 702 N N . ASP A 1 96 ? 6.982 -5.020 0.415 1.00 83.81 96 ASP A N 1
ATOM 703 C CA . ASP A 1 96 ? 8.380 -4.617 0.370 1.00 83.81 96 ASP A CA 1
ATOM 704 C C . ASP A 1 96 ? 9.213 -5.452 1.342 1.00 83.81 96 ASP A C 1
ATOM 706 O O . ASP A 1 96 ? 8.999 -5.472 2.560 1.00 83.81 96 ASP A O 1
ATOM 710 N N . ASN A 1 97 ? 10.206 -6.120 0.777 1.00 74.19 97 ASN A N 1
ATOM 711 C CA . ASN A 1 97 ? 11.125 -6.984 1.477 1.00 74.19 97 ASN A CA 1
ATOM 712 C C . ASN A 1 97 ? 12.421 -6.275 1.905 1.00 74.19 97 ASN A C 1
ATOM 714 O O . ASN A 1 97 ? 13.286 -6.968 2.418 1.00 74.19 97 ASN A O 1
ATOM 718 N N . HIS A 1 98 ? 12.591 -4.954 1.767 1.00 74.69 98 HIS A N 1
ATOM 719 C CA . HIS A 1 98 ? 13.880 -4.283 2.039 1.00 74.69 98 HIS A CA 1
ATOM 720 C C . HIS A 1 98 ? 13.881 -3.284 3.216 1.00 74.69 98 HIS A C 1
ATOM 722 O O . HIS A 1 98 ? 14.756 -2.420 3.286 1.00 74.69 98 HIS A O 1
ATOM 728 N N . VAL A 1 99 ? 12.944 -3.380 4.172 1.00 75.25 99 VAL A N 1
ATOM 729 C CA . VAL A 1 99 ? 12.821 -2.405 5.284 1.00 75.25 99 VAL A CA 1
ATOM 730 C C . VAL A 1 99 ? 13.148 -3.021 6.661 1.00 75.25 99 VAL A C 1
ATOM 732 O O . VAL A 1 99 ? 12.237 -3.360 7.425 1.00 75.25 99 VAL A O 1
ATOM 735 N N . PRO A 1 100 ? 14.438 -3.145 7.044 1.00 69.69 100 PRO A N 1
ATOM 736 C CA . PRO A 1 100 ? 14.821 -3.653 8.363 1.00 69.69 100 PRO A CA 1
ATOM 737 C C . PRO A 1 100 ? 14.302 -2.754 9.489 1.00 69.69 100 PRO A C 1
ATOM 739 O O . PRO A 1 100 ? 14.496 -1.538 9.466 1.00 69.69 100 PRO A O 1
ATOM 742 N N . GLY A 1 101 ? 13.659 -3.346 10.501 1.00 68.94 101 GLY A N 1
ATOM 743 C CA . GLY A 1 101 ? 13.118 -2.596 11.642 1.00 68.94 101 GLY A CA 1
ATOM 744 C C . GLY A 1 101 ? 12.046 -1.561 11.268 1.00 68.94 101 GLY A C 1
ATOM 745 O O . GLY A 1 101 ? 11.817 -0.614 12.025 1.00 68.94 101 GLY A O 1
ATOM 746 N N . GLY A 1 102 ? 11.410 -1.713 10.101 1.00 78.69 102 GLY A N 1
ATOM 747 C CA . GLY A 1 102 ? 10.383 -0.803 9.610 1.00 78.69 102 GLY A CA 1
ATOM 748 C C . GLY A 1 102 ? 9.195 -0.680 10.566 1.00 78.69 102 GLY A C 1
ATOM 749 O O . GLY A 1 102 ? 8.640 -1.668 11.039 1.00 78.69 102 GLY A O 1
ATOM 750 N N . LYS A 1 103 ? 8.763 0.559 10.823 1.00 86.44 103 LYS A N 1
ATOM 751 C CA . LYS A 1 103 ? 7.544 0.856 11.602 1.00 86.44 103 LYS A CA 1
ATOM 752 C C . LYS A 1 103 ? 6.257 0.786 10.782 1.00 86.44 103 LYS A C 1
ATOM 754 O O . LYS A 1 103 ? 5.165 0.959 11.313 1.00 86.44 103 LYS A O 1
ATOM 759 N N . VAL A 1 104 ? 6.381 0.590 9.480 1.00 91.75 104 VAL A N 1
ATOM 760 C CA . VAL A 1 104 ? 5.280 0.496 8.526 1.00 91.75 104 VAL A CA 1
ATOM 761 C C . VAL A 1 104 ? 5.475 -0.764 7.703 1.00 91.75 104 VAL A C 1
ATOM 763 O O . VAL A 1 104 ? 6.597 -1.249 7.570 1.00 91.75 104 VAL A O 1
ATOM 766 N N . ARG A 1 105 ? 4.383 -1.282 7.151 1.00 93.94 105 ARG A N 1
ATOM 767 C CA . ARG A 1 105 ? 4.438 -2.293 6.094 1.00 93.94 105 ARG A CA 1
ATOM 768 C C . ARG A 1 105 ? 4.136 -1.598 4.779 1.00 93.94 105 ARG A C 1
ATOM 770 O O . ARG A 1 105 ? 3.148 -0.867 4.712 1.00 93.94 105 ARG A O 1
ATOM 777 N N . ASN A 1 106 ? 4.994 -1.792 3.789 1.00 93.62 106 ASN A N 1
ATOM 778 C CA . ASN A 1 106 ? 4.858 -1.177 2.475 1.00 93.62 106 ASN A CA 1
ATOM 779 C C . ASN A 1 106 ? 4.446 -2.2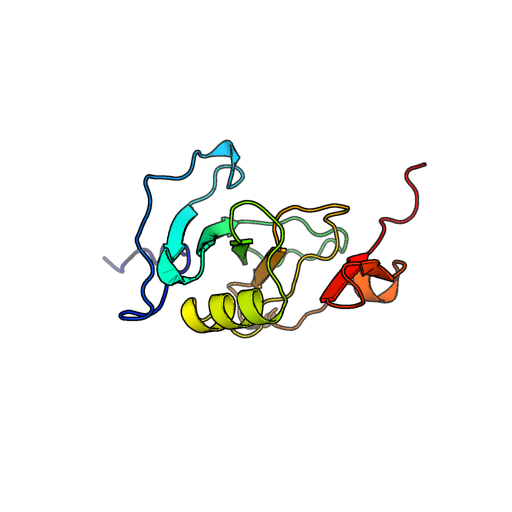42 1.475 1.00 93.62 106 ASN A C 1
ATOM 781 O O . ASN A 1 106 ? 4.979 -3.348 1.498 1.00 93.62 106 ASN A O 1
ATOM 785 N N . PHE A 1 107 ? 3.506 -1.903 0.609 1.00 94.56 107 PHE A N 1
ATOM 786 C CA . PHE A 1 107 ? 3.019 -2.780 -0.440 1.00 94.56 107 PHE A CA 1
ATOM 787 C C . PHE A 1 107 ? 3.100 -2.063 -1.772 1.00 94.56 107 PHE A C 1
ATOM 789 O O . PHE A 1 107 ? 2.756 -0.883 -1.852 1.00 94.56 107 PHE A O 1
ATOM 796 N N . TRP A 1 108 ? 3.511 -2.794 -2.798 1.00 93.25 108 TRP A N 1
ATOM 797 C CA . TRP A 1 108 ? 3.770 -2.295 -4.139 1.00 93.25 108 TRP A CA 1
ATOM 798 C C . TRP A 1 108 ? 2.976 -3.101 -5.155 1.00 93.25 108 TRP A C 1
ATOM 800 O O . TRP A 1 108 ? 2.855 -4.321 -5.042 1.00 93.25 108 TRP A O 1
ATOM 810 N N . ARG A 1 109 ? 2.387 -2.424 -6.137 1.00 94.25 109 ARG A N 1
ATOM 811 C CA . ARG A 1 109 ? 1.682 -3.072 -7.246 1.00 94.25 109 ARG A CA 1
ATOM 812 C C . ARG A 1 109 ? 1.935 -2.286 -8.527 1.00 94.25 109 ARG A C 1
ATOM 814 O O . ARG A 1 109 ? 1.503 -1.131 -8.590 1.00 94.25 109 ARG A O 1
ATOM 821 N N . PRO A 1 110 ? 2.491 -2.900 -9.583 1.00 93.25 110 PRO A N 1
ATOM 822 C CA . PRO A 1 110 ? 2.577 -2.256 -10.883 1.00 93.25 110 PRO A CA 1
ATOM 823 C C . PRO A 1 110 ? 1.214 -1.758 -11.358 1.00 93.25 110 PRO A C 1
ATOM 825 O O . PRO A 1 110 ? 0.201 -2.452 -11.225 1.00 93.25 110 PRO A O 1
ATOM 828 N N . VAL A 1 111 ? 1.174 -0.558 -11.939 1.00 93.25 111 VAL A N 1
ATOM 829 C CA . VAL A 1 111 ? -0.043 -0.066 -12.604 1.00 93.25 111 VAL A CA 1
ATOM 830 C C . VAL A 1 111 ? -0.300 -0.878 -13.873 1.00 93.25 111 VAL A C 1
ATOM 832 O O . VAL A 1 111 ? -1.441 -1.188 -14.205 1.00 93.25 111 VAL A O 1
ATOM 835 N N . ALA A 1 112 ? 0.766 -1.273 -14.571 1.00 91.12 112 ALA A N 1
ATOM 836 C CA . ALA A 1 112 ? 0.674 -2.128 -15.742 1.00 91.12 112 ALA A CA 1
ATOM 837 C C . ALA A 1 112 ? 0.442 -3.595 -15.338 1.00 91.12 112 ALA A C 1
ATOM 839 O O . ALA A 1 112 ? 1.370 -4.287 -14.919 1.00 91.12 112 ALA A O 1
ATOM 840 N N . ASP A 1 113 ? -0.777 -4.095 -15.561 1.00 89.81 113 ASP A N 1
ATOM 841 C CA . ASP A 1 113 ? -1.210 -5.443 -15.152 1.00 89.81 113 ASP A CA 1
ATOM 842 C C . ASP A 1 113 ? -0.302 -6.584 -15.639 1.00 89.81 113 ASP A C 1
ATOM 844 O O . ASP A 1 113 ? -0.174 -7.602 -14.966 1.00 89.81 113 ASP A O 1
ATOM 848 N N . ARG A 1 114 ? 0.384 -6.418 -16.779 1.00 89.75 114 ARG A N 1
ATOM 849 C CA . ARG A 1 114 ? 1.324 -7.425 -17.311 1.00 89.75 114 ARG A CA 1
ATOM 850 C C . ARG A 1 114 ? 2.509 -7.732 -16.384 1.00 89.75 114 ARG A C 1
ATOM 852 O O . ARG A 1 114 ? 3.185 -8.729 -16.605 1.00 89.75 114 ARG A O 1
ATOM 859 N N . PHE A 1 115 ? 2.795 -6.852 -15.425 1.00 89.25 115 PHE A N 1
ATOM 860 C CA . PHE A 1 115 ? 3.874 -7.012 -14.450 1.00 89.25 115 PHE A CA 1
ATOM 861 C C . PHE A 1 115 ? 3.366 -7.447 -13.069 1.00 89.25 115 PHE A C 1
ATOM 863 O O . PHE A 1 115 ? 4.173 -7.689 -12.178 1.00 89.25 115 PHE A O 1
ATOM 870 N N . VAL A 1 116 ? 2.050 -7.569 -12.867 1.00 90.50 116 VAL A N 1
ATOM 871 C CA . VAL A 1 116 ? 1.493 -8.035 -11.591 1.00 90.50 116 VAL A CA 1
ATOM 872 C C . VAL A 1 116 ? 1.868 -9.502 -11.366 1.00 90.50 116 VAL A C 1
ATOM 874 O O . VAL A 1 116 ? 1.695 -10.338 -12.254 1.00 90.50 116 VAL A O 1
ATOM 877 N N . GLY A 1 117 ? 2.377 -9.808 -10.169 1.00 85.69 117 GLY A N 1
ATOM 878 C CA . GLY A 1 117 ? 2.879 -11.135 -9.794 1.00 85.69 117 GLY A CA 1
ATOM 879 C C . GLY A 1 117 ? 4.280 -11.459 -10.322 1.00 85.69 117 GLY A C 1
ATOM 880 O O . GLY A 1 117 ? 4.735 -12.594 -10.177 1.00 85.69 117 GLY A O 1
ATOM 881 N N . LEU A 1 118 ? 4.959 -10.498 -10.959 1.00 83.25 118 LEU A N 1
ATOM 882 C CA . LEU A 1 118 ? 6.377 -10.625 -11.269 1.00 83.25 118 LEU A CA 1
ATOM 883 C C . LEU A 1 118 ? 7.190 -10.433 -9.988 1.00 83.25 118 LEU A C 1
ATOM 885 O O . LEU A 1 118 ? 7.444 -9.303 -9.570 1.00 83.25 118 LEU A O 1
ATOM 889 N N . GLU A 1 119 ? 7.639 -11.541 -9.413 1.00 79.06 119 GLU A N 1
ATOM 890 C CA . GLU A 1 119 ? 8.464 -11.508 -8.213 1.00 79.06 119 GLU A CA 1
ATOM 891 C C . GLU A 1 119 ? 9.837 -10.876 -8.476 1.00 79.06 119 GLU A C 1
ATOM 893 O O . GLU A 1 119 ? 10.488 -11.130 -9.493 1.00 79.06 119 GLU A O 1
ATOM 898 N N . CYS A 1 120 ? 10.297 -10.063 -7.525 1.00 76.75 120 CYS A N 1
ATOM 899 C CA . CYS A 1 120 ? 11.651 -9.521 -7.536 1.00 76.75 120 CYS A CA 1
ATOM 900 C C . CYS A 1 120 ? 12.687 -10.636 -7.329 1.00 76.75 120 CYS A C 1
ATOM 902 O O . CYS A 1 120 ? 12.563 -11.457 -6.415 1.00 76.75 120 CYS A O 1
ATOM 904 N N . ALA A 1 121 ? 13.763 -10.612 -8.120 1.00 77.56 121 ALA A N 1
ATOM 905 C CA . ALA A 1 121 ? 14.846 -11.595 -8.054 1.00 77.56 121 ALA A CA 1
ATOM 906 C C . ALA A 1 121 ? 15.521 -11.686 -6.665 1.00 77.56 121 ALA A C 1
ATOM 908 O O . ALA A 1 121 ? 16.067 -12.733 -6.309 1.00 77.56 121 ALA A O 1
ATOM 909 N N . CYS A 1 122 ? 15.451 -10.622 -5.855 1.00 73.94 122 CYS A N 1
ATOM 910 C CA . CYS A 1 122 ? 15.937 -10.599 -4.473 1.00 73.94 122 CYS A CA 1
ATOM 911 C C . CYS A 1 122 ? 15.254 -11.652 -3.583 1.00 73.94 122 CYS A C 1
ATOM 913 O O . CYS A 1 122 ? 15.887 -12.193 -2.677 1.00 73.94 122 CYS A O 1
ATOM 915 N N . LYS A 1 123 ? 13.990 -12.014 -3.848 1.00 76.31 123 LYS A N 1
ATOM 916 C CA . LYS A 1 123 ? 13.271 -13.036 -3.063 1.00 76.31 123 LYS A CA 1
ATOM 917 C C . LYS A 1 123 ? 13.926 -14.419 -3.140 1.00 76.31 123 LYS A C 1
ATOM 919 O O . LYS A 1 123 ? 13.856 -15.173 -2.166 1.00 76.31 123 LYS A O 1
ATOM 924 N N . ASP A 1 124 ? 14.597 -14.725 -4.245 1.00 77.31 124 ASP A N 1
ATOM 925 C CA . ASP A 1 124 ? 15.311 -15.991 -4.429 1.00 77.31 124 ASP A CA 1
ATOM 926 C C . ASP A 1 124 ? 16.750 -15.935 -3.909 1.00 77.31 124 ASP A C 1
ATOM 928 O O . ASP A 1 124 ? 17.300 -16.948 -3.477 1.00 77.31 124 ASP A O 1
ATOM 932 N N . GLN A 1 125 ? 17.370 -14.755 -3.952 1.00 75.44 125 GLN A N 1
ATOM 933 C CA . GLN A 1 125 ? 18.812 -14.600 -3.749 1.00 75.44 125 GLN A CA 1
ATOM 934 C C . GLN A 1 125 ? 19.191 -14.157 -2.333 1.00 75.44 125 GLN A C 1
ATOM 936 O O . GLN A 1 125 ? 20.309 -14.414 -1.887 1.00 75.44 125 GLN A O 1
ATOM 941 N N . GLU A 1 126 ? 18.277 -13.509 -1.612 1.00 80.06 126 GLU A N 1
ATOM 942 C CA . GLU A 1 126 ? 18.576 -12.870 -0.332 1.00 80.06 126 GLU A CA 1
ATOM 943 C C . GLU A 1 126 ? 18.039 -13.664 0.868 1.00 80.06 126 GLU A C 1
ATOM 945 O O . GLU A 1 126 ? 16.957 -14.263 0.796 1.00 80.06 126 GLU A O 1
ATOM 950 N N . PRO A 1 127 ? 18.750 -13.677 2.011 1.00 80.38 127 PRO A N 1
ATOM 951 C CA . PRO A 1 127 ? 18.297 -14.381 3.203 1.00 80.38 127 PRO A CA 1
ATOM 952 C C . PRO A 1 127 ? 16.998 -13.775 3.745 1.00 80.38 127 PRO A C 1
ATOM 954 O O . PRO A 1 127 ? 16.916 -12.574 3.999 1.00 80.38 127 PRO A O 1
ATOM 957 N N . ALA A 1 128 ? 15.994 -14.629 3.962 1.00 83.31 128 ALA A N 1
ATOM 958 C CA . ALA A 1 128 ? 14.758 -14.255 4.638 1.00 83.31 128 ALA A CA 1
ATOM 959 C C . ALA A 1 128 ? 15.003 -14.088 6.140 1.00 83.31 128 ALA A C 1
ATOM 961 O O . ALA A 1 128 ? 15.424 -15.022 6.826 1.00 83.31 128 ALA A O 1
ATOM 962 N N . ILE A 1 129 ? 14.696 -12.903 6.651 1.00 81.44 129 ILE A N 1
ATOM 963 C CA . ILE A 1 129 ? 14.731 -12.569 8.066 1.00 81.44 129 ILE A CA 1
ATOM 964 C C . ILE A 1 129 ? 13.290 -12.487 8.545 1.00 81.44 129 ILE A C 1
ATOM 966 O O . ILE A 1 129 ? 12.469 -11.751 7.999 1.00 81.44 129 ILE A O 1
ATOM 970 N N . VAL A 1 130 ? 12.987 -13.295 9.555 1.00 83.75 130 VAL A N 1
ATOM 971 C CA . VAL A 1 130 ? 11.637 -13.466 10.082 1.00 83.75 130 VAL A CA 1
ATOM 972 C C . VAL A 1 130 ? 11.525 -12.728 11.411 1.00 83.75 130 VAL A C 1
ATOM 974 O O . VAL A 1 130 ? 12.179 -13.090 12.389 1.00 83.75 130 VAL A O 1
ATOM 977 N N . GLU A 1 131 ? 10.676 -11.709 11.448 1.00 82.88 131 GLU A N 1
ATOM 978 C CA . GLU A 1 131 ? 10.356 -10.919 12.637 1.00 82.88 131 GLU A CA 1
ATOM 979 C C . GLU A 1 131 ? 8.914 -11.185 13.089 1.00 82.88 131 GLU A C 1
ATOM 981 O O . GLU A 1 131 ? 8.163 -11.939 12.464 1.00 82.88 131 GLU A O 1
ATOM 986 N N . ASP A 1 132 ? 8.532 -10.612 14.232 1.00 80.69 132 ASP A N 1
ATOM 987 C CA . ASP A 1 132 ? 7.154 -10.635 14.735 1.00 80.69 132 ASP A CA 1
ATOM 988 C C . ASP A 1 132 ? 6.548 -12.048 14.810 1.00 80.69 132 ASP A C 1
ATOM 990 O O . ASP A 1 132 ? 5.372 -12.278 14.536 1.00 80.69 132 ASP A O 1
ATOM 994 N N . LYS A 1 133 ? 7.381 -13.023 15.206 1.00 83.31 133 LYS A N 1
ATOM 995 C CA . LYS A 1 133 ? 7.024 -14.449 15.323 1.00 83.31 133 LYS A CA 1
ATOM 996 C C . LYS A 1 133 ? 6.514 -15.067 14.010 1.00 83.31 133 LYS A C 1
ATOM 998 O O . LYS A 1 133 ? 5.709 -15.995 14.056 1.00 83.31 133 LYS A O 1
ATOM 1003 N N . GLY A 1 134 ? 6.982 -14.578 12.862 1.00 80.44 134 GLY A N 1
ATOM 1004 C CA . GLY A 1 134 ? 6.539 -15.051 11.548 1.00 80.44 134 GLY A CA 1
ATOM 1005 C C . GLY A 1 134 ? 5.586 -14.111 10.823 1.00 80.44 134 GLY A C 1
ATOM 1006 O O . GLY A 1 134 ? 5.244 -14.393 9.680 1.00 80.44 134 GLY A O 1
ATOM 1007 N N . ASP A 1 135 ? 5.144 -13.024 11.461 1.00 84.31 135 ASP A N 1
ATOM 1008 C CA . ASP A 1 135 ? 4.158 -12.110 10.874 1.00 84.31 135 ASP A CA 1
ATOM 1009 C C . ASP A 1 135 ? 4.770 -11.097 9.894 1.00 84.31 135 ASP A C 1
ATOM 1011 O O . ASP A 1 135 ? 4.056 -10.533 9.065 1.00 84.31 135 ASP A O 1
ATOM 1015 N N . TYR A 1 136 ? 6.087 -10.888 9.968 1.00 81.12 136 TYR A N 1
ATOM 1016 C CA . TYR A 1 136 ? 6.825 -10.032 9.049 1.00 81.12 136 TYR A CA 1
ATOM 1017 C C . TYR A 1 136 ? 8.068 -10.751 8.533 1.00 81.12 136 TYR A C 1
ATOM 1019 O O . TYR A 1 136 ? 8.832 -11.338 9.304 1.00 81.12 136 TYR A O 1
ATOM 1027 N N . VAL A 1 137 ? 8.265 -10.703 7.217 1.00 81.38 137 VAL A N 1
ATOM 1028 C CA . VAL A 1 137 ? 9.436 -11.268 6.552 1.00 81.38 137 VAL A CA 1
ATOM 1029 C C . VAL A 1 137 ? 10.042 -10.192 5.676 1.00 81.38 137 VAL A C 1
ATOM 1031 O O . VAL A 1 137 ? 9.377 -9.656 4.797 1.00 81.38 137 VAL A O 1
ATOM 1034 N N . TRP A 1 138 ? 11.318 -9.916 5.900 1.00 81.69 138 TRP A N 1
ATOM 1035 C CA . TRP A 1 138 ? 12.112 -9.057 5.035 1.00 81.69 138 TRP A CA 1
ATOM 1036 C C . TRP A 1 138 ? 13.363 -9.805 4.578 1.00 81.69 138 TRP A C 1
ATOM 1038 O O . TRP A 1 138 ? 13.644 -10.921 5.019 1.00 81.69 138 TRP A O 1
ATOM 1048 N N . ARG A 1 139 ? 14.084 -9.236 3.626 1.00 78.25 139 ARG A N 1
ATOM 1049 C CA . ARG A 1 139 ? 15.249 -9.810 2.970 1.00 78.25 139 ARG A CA 1
ATOM 1050 C C . ARG A 1 139 ? 16.436 -8.887 3.205 1.00 78.25 139 ARG A C 1
ATOM 1052 O O . ARG A 1 139 ? 16.366 -7.679 2.988 1.00 78.25 139 ARG A O 1
ATOM 1059 N N . GLY A 1 140 ? 17.504 -9.462 3.745 1.00 65.06 140 GLY A N 1
ATOM 1060 C CA . GLY A 1 140 ? 18.739 -8.731 3.981 1.00 65.06 140 GLY A CA 1
ATOM 1061 C C . GLY A 1 140 ? 19.489 -8.511 2.678 1.00 65.06 140 GLY A C 1
ATOM 1062 O O . GLY A 1 140 ? 19.845 -9.488 2.025 1.00 65.06 140 GLY A O 1
ATOM 1063 N N . VAL A 1 141 ? 19.805 -7.255 2.358 1.00 61.12 141 VAL A N 1
ATOM 1064 C CA . VAL A 1 141 ? 20.690 -6.936 1.230 1.00 61.12 141 VAL A CA 1
ATOM 1065 C C . VAL A 1 141 ? 22.008 -7.709 1.407 1.00 61.12 141 VAL A C 1
ATOM 1067 O O . VAL A 1 141 ? 22.583 -7.671 2.505 1.00 61.12 141 VAL A O 1
ATOM 1070 N N . PRO A 1 142 ? 22.524 -8.414 0.385 1.00 45.22 142 PRO A N 1
ATOM 1071 C CA . PRO A 1 142 ? 23.804 -9.093 0.485 1.00 45.22 142 PRO A CA 1
ATOM 1072 C C . PRO A 1 142 ? 24.918 -8.063 0.708 1.00 45.22 142 PRO A C 1
ATOM 1074 O O . PRO A 1 142 ? 25.340 -7.374 -0.213 1.00 45.22 142 PRO A O 1
ATOM 1077 N N . GLY A 1 143 ? 25.411 -7.973 1.943 1.00 42.81 143 GLY A N 1
ATOM 1078 C CA . GLY A 1 143 ? 26.654 -7.284 2.278 1.00 42.81 143 GLY A CA 1
ATOM 1079 C C . GLY A 1 143 ? 26.585 -5.756 2.334 1.00 42.81 143 GLY A C 1
ATOM 1080 O O . GLY A 1 143 ? 27.098 -5.081 1.453 1.00 42.81 143 GLY A O 1
ATOM 1081 N N . HIS A 1 144 ? 26.134 -5.222 3.467 1.00 34.12 144 HIS A N 1
ATOM 1082 C CA . HIS A 1 144 ? 26.757 -4.038 4.065 1.00 34.12 144 HIS A CA 1
AT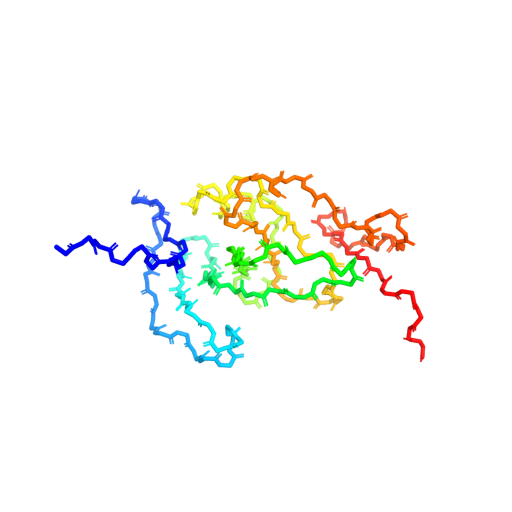OM 1083 C C . HIS A 1 144 ? 26.937 -4.291 5.565 1.00 34.12 144 HIS A C 1
ATOM 1085 O O . HIS A 1 144 ? 26.053 -4.017 6.375 1.00 34.12 144 HIS A O 1
ATOM 1091 N N . GLY A 1 145 ? 28.074 -4.911 5.893 1.00 33.41 145 GLY A N 1
ATOM 1092 C CA . GLY A 1 145 ? 28.722 -4.725 7.192 1.00 33.41 145 GLY A CA 1
ATOM 1093 C C . GLY A 1 145 ? 29.538 -3.439 7.211 1.00 33.41 145 GLY A C 1
ATOM 1094 O O . GLY A 1 145 ? 29.726 -2.846 6.122 1.00 33.41 145 GLY A O 1
#